Protein AF-A0AAD7I0T8-F1 (afdb_monomer_lite)

Sequence (92 aa):
SQIIYSQLNLDTVPAYDARGVLFNFQSDLANLSKLKAWEGEVPIGAFVVVGHSVSTYKGAANGVKGMWHLGNNLLWVVVCGTMGDESDAGSE

Structure (mmCIF, N/CA/C/O backbone):
data_AF-A0AAD7I0T8-F1
#
_entry.id   AF-A0AAD7I0T8-F1
#
loop_
_atom_site.group_PDB
_atom_site.id
_atom_site.type_symbol
_atom_site.label_atom_id
_atom_site.label_alt_id
_atom_site.label_comp_id
_atom_site.label_asym_id
_atom_site.label_entity_id
_atom_site.label_seq_id
_atom_site.pdbx_PDB_ins_code
_atom_site.Cartn_x
_atom_site.Cartn_y
_atom_site.Cartn_z
_atom_site.occupancy
_atom_site.B_iso_or_equiv
_atom_site.auth_seq_id
_atom_site.auth_comp_id
_atom_site.auth_asym_id
_atom_site.auth_atom_id
_atom_site.pdbx_PDB_model_num
ATOM 1 N N . SER A 1 1 ? -6.305 -8.677 -34.843 1.00 35.66 1 SER A N 1
ATOM 2 C CA . SER A 1 1 ? -6.705 -9.720 -33.879 1.00 35.66 1 SER A CA 1
ATOM 3 C C . SER A 1 1 ? -7.014 -9.037 -32.563 1.00 35.66 1 SER A C 1
ATOM 5 O O . SER A 1 1 ? -6.103 -8.617 -31.865 1.00 35.66 1 SER A O 1
ATOM 7 N N . GLN A 1 2 ? -8.300 -8.812 -32.293 1.00 40.38 2 GLN A N 1
ATOM 8 C CA . GLN A 1 2 ? -8.760 -8.237 -31.032 1.00 40.38 2 GLN A CA 1
ATOM 9 C C . GLN A 1 2 ? -8.673 -9.318 -29.958 1.00 40.38 2 GLN A C 1
ATOM 11 O O . GLN A 1 2 ? -9.373 -10.325 -30.051 1.00 40.38 2 GLN A O 1
ATOM 16 N N . ILE A 1 3 ? -7.770 -9.143 -28.995 1.00 42.12 3 ILE A N 1
ATOM 17 C CA . ILE A 1 3 ? -7.726 -9.988 -27.806 1.00 42.12 3 ILE A CA 1
ATOM 18 C C . ILE A 1 3 ? -8.629 -9.332 -26.769 1.00 42.12 3 ILE A C 1
ATOM 20 O O . ILE A 1 3 ? -8.494 -8.161 -26.428 1.00 42.12 3 ILE A O 1
ATOM 24 N N . ILE A 1 4 ? -9.602 -10.123 -26.354 1.00 40.88 4 ILE A N 1
ATOM 25 C CA . ILE A 1 4 ? -10.610 -9.865 -25.342 1.00 40.88 4 ILE A CA 1
ATOM 26 C C . ILE A 1 4 ? -9.892 -9.537 -24.019 1.00 40.88 4 ILE A C 1
ATOM 28 O O . ILE A 1 4 ? -9.329 -10.425 -23.392 1.00 40.88 4 ILE A O 1
ATOM 32 N N . TYR A 1 5 ? -9.908 -8.268 -23.596 1.00 41.50 5 TYR A N 1
ATOM 33 C CA . TYR A 1 5 ? -9.423 -7.824 -22.276 1.00 41.50 5 TYR A CA 1
ATOM 34 C C . TYR A 1 5 ? -10.501 -7.918 -21.183 1.00 41.50 5 TYR A C 1
ATOM 36 O O . TYR A 1 5 ? -10.421 -7.251 -20.157 1.00 41.50 5 TYR A O 1
ATOM 44 N N . SER A 1 6 ? -11.533 -8.741 -21.366 1.00 42.22 6 SER A N 1
ATOM 45 C CA . SER A 1 6 ? -12.394 -9.117 -20.248 1.00 42.22 6 SER A CA 1
ATOM 46 C C . SER A 1 6 ? -11.800 -10.356 -19.584 1.00 42.22 6 SER A C 1
ATOM 48 O O . SER A 1 6 ? -11.808 -11.410 -20.213 1.00 42.22 6 SER A O 1
ATOM 50 N N . GLN A 1 7 ? -11.345 -10.218 -18.332 1.00 40.94 7 GLN A N 1
ATOM 51 C CA . GLN A 1 7 ? -11.052 -11.279 -17.339 1.00 40.94 7 GLN A CA 1
ATOM 52 C C . GLN A 1 7 ? -9.625 -11.405 -16.781 1.00 40.94 7 GLN A C 1
ATOM 54 O O . GLN A 1 7 ? -9.319 -12.424 -16.175 1.00 40.94 7 GLN A O 1
ATOM 59 N N . LEU A 1 8 ? -8.784 -10.371 -16.832 1.00 38.56 8 LEU A N 1
ATOM 60 C CA . LEU A 1 8 ? -7.594 -10.314 -15.973 1.00 38.56 8 LEU A CA 1
ATOM 61 C C . LEU A 1 8 ? -7.336 -8.860 -15.545 1.00 38.56 8 LEU A C 1
ATOM 63 O O . LEU A 1 8 ? -6.687 -8.106 -16.261 1.00 38.56 8 LEU A O 1
ATOM 67 N N . ASN A 1 9 ? -7.853 -8.467 -14.373 1.00 44.91 9 ASN A N 1
ATOM 68 C CA . ASN A 1 9 ? -7.440 -7.259 -13.638 1.00 44.91 9 ASN A CA 1
ATOM 69 C C . ASN A 1 9 ? -5.984 -7.437 -13.153 1.00 44.91 9 ASN A C 1
ATOM 71 O O . ASN A 1 9 ? -5.724 -7.570 -11.963 1.00 44.91 9 ASN A O 1
ATOM 75 N N . LEU A 1 10 ? -5.027 -7.538 -14.079 1.00 47.56 10 LEU A N 1
ATOM 76 C CA . LEU A 1 10 ? -3.609 -7.740 -13.756 1.00 47.56 10 LEU A CA 1
ATOM 77 C C . LEU A 1 10 ? -2.905 -6.451 -13.309 1.00 47.56 10 LEU A C 1
ATOM 79 O O . LEU A 1 10 ? -1.800 -6.530 -12.784 1.00 47.56 10 LEU A O 1
ATOM 83 N N . ASP A 1 11 ? -3.555 -5.295 -13.463 1.00 57.03 11 ASP A N 1
ATOM 84 C CA . ASP A 1 11 ? -2.942 -3.981 -13.225 1.00 57.03 11 ASP A CA 1
ATOM 85 C C . ASP A 1 11 ? -3.462 -3.269 -11.968 1.00 57.03 11 ASP A C 1
ATOM 87 O O . ASP A 1 11 ? -3.073 -2.136 -11.680 1.00 57.03 11 ASP A O 1
ATOM 91 N N . THR A 1 12 ? -4.364 -3.891 -11.204 1.00 78.94 12 THR A N 1
ATOM 92 C CA . THR A 1 12 ? -4.935 -3.246 -10.018 1.00 78.94 12 THR A CA 1
ATOM 93 C C . THR A 1 12 ? -4.064 -3.528 -8.798 1.00 78.94 12 THR A C 1
ATOM 95 O O . THR A 1 12 ? -4.013 -4.649 -8.295 1.00 78.94 12 THR A O 1
ATOM 98 N N . VAL A 1 13 ? -3.370 -2.496 -8.313 1.00 89.62 13 VAL A N 1
ATOM 99 C CA . VAL A 1 13 ? -2.618 -2.560 -7.053 1.00 89.62 13 VAL A CA 1
ATOM 100 C C . VAL A 1 13 ? -3.613 -2.825 -5.918 1.00 89.62 13 VAL A C 1
ATOM 102 O O . VAL A 1 13 ? -4.568 -2.057 -5.775 1.00 89.62 13 VAL A O 1
ATOM 105 N N . PRO A 1 14 ? -3.431 -3.880 -5.105 1.00 93.62 14 PRO A N 1
ATOM 106 C CA . PRO A 1 14 ? -4.362 -4.180 -4.030 1.00 93.62 14 PRO A CA 1
ATOM 107 C C . PRO A 1 14 ? -4.337 -3.064 -2.985 1.00 93.62 14 PRO A C 1
ATOM 109 O O . PRO A 1 14 ? -3.270 -2.679 -2.502 1.00 93.62 14 PRO A O 1
ATOM 112 N N . ALA A 1 15 ? -5.518 -2.560 -2.639 1.00 94.44 15 ALA A N 1
ATOM 113 C CA . ALA A 1 15 ? -5.707 -1.500 -1.663 1.00 94.44 15 ALA A CA 1
ATOM 114 C C . ALA A 1 15 ? -6.593 -1.996 -0.513 1.00 94.44 15 ALA A C 1
ATOM 116 O O . ALA A 1 15 ? -7.607 -2.653 -0.752 1.00 94.44 15 ALA A O 1
ATOM 117 N N . TYR A 1 16 ? -6.210 -1.685 0.723 1.00 95.50 16 TYR A N 1
ATOM 118 C CA . TYR A 1 16 ? -6.831 -2.220 1.933 1.00 95.50 16 TYR A CA 1
ATOM 119 C C . TYR A 1 16 ? -7.261 -1.109 2.898 1.00 95.50 16 TYR A C 1
ATOM 121 O O . TYR A 1 16 ? -6.545 -0.122 3.059 1.00 95.50 16 TYR A O 1
ATOM 129 N N . ASP A 1 17 ? -8.402 -1.281 3.566 1.00 94.06 17 ASP A N 1
ATOM 130 C CA . ASP A 1 17 ? -8.903 -0.378 4.608 1.00 94.06 17 ASP A CA 1
ATOM 131 C C . ASP A 1 17 ? -8.467 -0.861 5.998 1.00 94.06 17 ASP A C 1
ATOM 133 O O . ASP A 1 17 ? -8.910 -1.911 6.475 1.00 94.06 17 ASP A O 1
ATOM 137 N N . ALA A 1 18 ? -7.611 -0.081 6.656 1.00 94.19 18 ALA A N 1
ATOM 138 C CA . ALA A 1 18 ? -7.167 -0.306 8.026 1.00 94.19 18 ALA A CA 1
ATOM 139 C C . ALA A 1 18 ? -7.709 0.742 9.016 1.00 94.19 18 ALA A C 1
ATOM 141 O O . ALA A 1 18 ? -7.320 0.734 10.180 1.00 94.19 18 ALA A O 1
ATOM 142 N N . ARG A 1 19 ? -8.617 1.641 8.606 1.00 91.12 19 ARG A N 1
ATOM 143 C CA . ARG A 1 19 ? -9.111 2.731 9.474 1.00 91.12 19 ARG A CA 1
ATOM 144 C C . ARG A 1 19 ? -9.879 2.237 10.702 1.00 91.12 19 ARG A C 1
ATOM 146 O O . ARG A 1 19 ? -9.902 2.919 11.717 1.00 91.12 19 ARG A O 1
ATOM 153 N N . GLY A 1 20 ? -10.505 1.064 10.612 1.00 87.12 20 GLY A N 1
ATOM 154 C CA . GLY A 1 20 ? -11.290 0.463 11.697 1.00 87.12 20 GLY A CA 1
ATOM 155 C C . GLY A 1 20 ? -10.512 -0.485 12.614 1.00 87.12 20 GLY A C 1
ATOM 156 O O . GLY A 1 20 ? -11.135 -1.177 13.417 1.00 87.12 20 GLY A O 1
ATOM 157 N N . VAL A 1 21 ? -9.185 -0.587 12.471 1.00 88.25 21 VAL A N 1
ATOM 158 C CA . VAL A 1 21 ? -8.355 -1.520 13.248 1.00 88.25 21 VAL A CA 1
ATOM 159 C C . VAL A 1 21 ? -7.114 -0.829 13.805 1.00 88.25 21 VAL A C 1
ATOM 161 O O . VAL A 1 21 ? -6.581 0.104 13.207 1.00 88.25 21 VAL A O 1
ATOM 164 N N . LEU A 1 22 ? -6.611 -1.314 14.944 1.00 88.31 22 LEU A N 1
ATOM 165 C CA . LEU A 1 22 ? -5.306 -0.901 15.457 1.00 88.31 22 LEU A CA 1
ATOM 166 C C . LEU A 1 22 ? -4.207 -1.557 14.611 1.00 88.31 22 LEU A C 1
ATOM 168 O O . LEU A 1 22 ? -3.728 -2.640 14.938 1.00 88.31 22 LEU A O 1
ATOM 172 N N . PHE A 1 23 ? -3.856 -0.912 13.501 1.00 87.81 23 PHE A N 1
ATOM 173 C CA . PHE A 1 23 ? -2.920 -1.459 12.526 1.00 87.81 23 PHE A CA 1
ATOM 174 C C . PHE A 1 23 ? -1.478 -1.458 13.050 1.00 87.81 23 PHE A C 1
ATOM 176 O O . PHE A 1 23 ? -0.907 -0.407 13.351 1.00 87.81 23 PHE A O 1
ATOM 183 N N . ASN A 1 24 ? -0.867 -2.639 13.129 1.00 89.69 24 ASN A N 1
ATOM 184 C CA . ASN A 1 24 ? 0.511 -2.840 13.548 1.00 89.69 24 ASN A CA 1
ATOM 185 C C . ASN A 1 24 ? 1.368 -3.316 12.367 1.00 89.69 24 ASN A C 1
ATOM 187 O O . ASN A 1 24 ? 1.279 -4.456 11.912 1.00 89.69 24 ASN A O 1
ATOM 191 N N . PHE A 1 25 ? 2.278 -2.452 11.912 1.00 87.25 25 PHE A N 1
ATOM 192 C CA . PHE A 1 25 ? 3.175 -2.739 10.789 1.00 87.25 25 PHE A CA 1
ATOM 193 C C . PHE A 1 25 ? 4.027 -4.000 10.972 1.00 87.25 25 PHE A C 1
ATOM 195 O O . PHE A 1 25 ? 4.366 -4.657 9.994 1.00 87.25 25 PHE A O 1
ATOM 202 N N . GLN A 1 26 ? 4.379 -4.364 12.203 1.00 90.00 26 GLN A N 1
ATOM 203 C CA . GLN A 1 26 ? 5.236 -5.518 12.451 1.00 90.00 26 GLN A CA 1
ATOM 204 C C . GLN A 1 26 ? 4.484 -6.847 12.289 1.00 90.00 26 GLN A C 1
ATOM 206 O O . GLN A 1 26 ? 5.064 -7.815 11.800 1.00 90.00 26 GLN A O 1
ATOM 211 N N . SER A 1 27 ? 3.214 -6.916 12.701 1.00 90.44 27 SER A N 1
ATOM 212 C CA . SER A 1 27 ? 2.420 -8.156 12.675 1.00 90.44 27 SER A CA 1
ATOM 213 C C . SER A 1 27 ? 1.496 -8.273 11.463 1.00 90.44 27 SER A C 1
ATOM 215 O O . SER A 1 27 ? 1.245 -9.382 10.977 1.00 90.44 27 SER A O 1
ATOM 217 N N . ASP A 1 28 ? 0.994 -7.148 10.957 1.00 90.75 28 ASP A N 1
ATOM 218 C CA . ASP A 1 28 ? -0.158 -7.149 10.053 1.00 90.75 28 ASP A CA 1
ATOM 219 C C . ASP A 1 28 ? 0.249 -7.125 8.579 1.00 90.75 28 ASP A C 1
ATOM 221 O O . ASP A 1 28 ? -0.507 -7.591 7.728 1.00 90.75 28 ASP A O 1
ATOM 225 N N . LEU A 1 29 ? 1.474 -6.687 8.258 1.00 90.75 29 LEU A N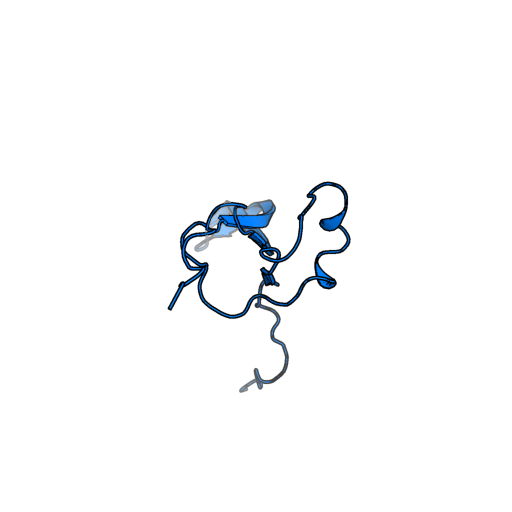 1
ATOM 226 C CA . LEU A 1 29 ? 1.983 -6.652 6.879 1.00 90.75 29 LEU A CA 1
ATOM 227 C C . LEU A 1 29 ? 1.996 -8.029 6.200 1.00 90.75 29 LEU A C 1
ATOM 229 O O . LEU A 1 29 ? 1.741 -8.137 5.004 1.00 90.75 29 LEU A O 1
ATOM 233 N N . ALA A 1 30 ? 2.246 -9.101 6.954 1.00 90.81 30 ALA A N 1
ATOM 234 C CA . ALA A 1 30 ? 2.194 -10.464 6.422 1.00 90.81 30 ALA A CA 1
ATOM 235 C C . ALA A 1 30 ? 0.756 -10.947 6.139 1.00 90.81 30 ALA A C 1
ATOM 237 O O . ALA A 1 30 ? 0.558 -11.990 5.523 1.00 90.81 30 ALA A O 1
ATOM 238 N N . ASN A 1 31 ? -0.248 -10.206 6.611 1.00 91.88 31 ASN A N 1
ATOM 239 C CA . ASN A 1 31 ? -1.651 -10.597 6.636 1.00 91.88 31 ASN A CA 1
ATOM 240 C C . ASN A 1 31 ? -2.576 -9.539 6.005 1.00 91.88 31 ASN A C 1
ATOM 242 O O . ASN A 1 31 ? -3.775 -9.558 6.279 1.00 91.88 31 ASN A O 1
ATOM 246 N N . LEU A 1 32 ? -2.056 -8.640 5.157 1.00 92.31 32 LEU A N 1
ATOM 247 C CA . LEU A 1 32 ? -2.834 -7.539 4.563 1.00 92.31 32 LEU A CA 1
ATOM 248 C C . LEU A 1 32 ? -4.108 -8.000 3.849 1.00 92.31 32 LEU A C 1
ATOM 250 O O . LEU A 1 32 ? -5.128 -7.328 3.927 1.00 92.31 32 LEU A O 1
ATOM 254 N N . SER A 1 33 ? -4.085 -9.181 3.228 1.00 91.69 33 SER A N 1
ATOM 255 C CA . SER A 1 33 ? -5.245 -9.768 2.547 1.00 91.69 33 SER A CA 1
ATOM 256 C C . SER A 1 33 ? -6.434 -10.084 3.464 1.00 91.69 33 SER A C 1
ATOM 258 O O . SER A 1 33 ? -7.513 -10.388 2.964 1.00 91.69 33 SER A O 1
ATOM 260 N N . LYS A 1 34 ? -6.261 -10.033 4.792 1.00 92.69 34 LYS A N 1
ATOM 261 C CA . LYS A 1 34 ? -7.350 -10.184 5.771 1.00 92.69 34 LYS A CA 1
ATOM 262 C C . LYS A 1 34 ? -8.117 -8.884 6.017 1.00 92.69 34 LYS A C 1
ATOM 264 O O . LYS A 1 34 ? -9.200 -8.932 6.599 1.00 92.6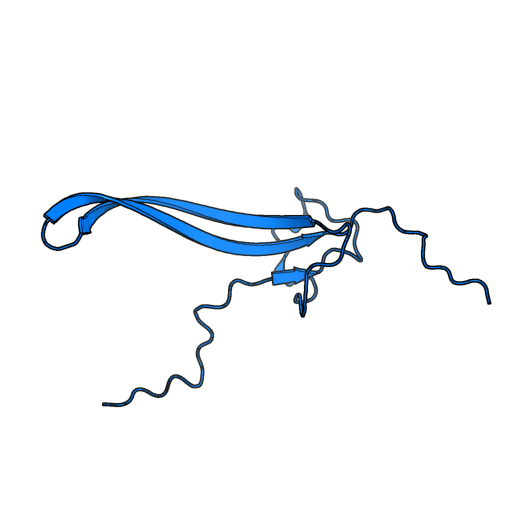9 34 LYS A O 1
ATOM 269 N N . LEU A 1 35 ? -7.558 -7.740 5.627 1.00 92.56 35 LEU A N 1
ATOM 270 C CA . LEU A 1 35 ? -8.246 -6.458 5.705 1.00 92.56 35 LEU A CA 1
ATOM 271 C C . LEU A 1 35 ? -9.318 -6.357 4.620 1.00 92.56 35 LEU A C 1
ATOM 273 O O . LEU A 1 35 ? -9.265 -7.038 3.594 1.00 92.56 35 LEU A O 1
ATOM 277 N N . LYS A 1 36 ? -10.293 -5.474 4.843 1.00 93.31 36 LYS A N 1
ATOM 278 C CA . LYS A 1 36 ? -11.288 -5.156 3.817 1.00 93.31 36 LYS A CA 1
ATOM 279 C C . LYS A 1 36 ? -10.599 -4.475 2.639 1.00 93.31 36 LYS A C 1
ATOM 281 O O . LYS A 1 36 ? -9.663 -3.702 2.836 1.00 93.31 36 LYS A O 1
ATOM 286 N N . ALA A 1 37 ? -11.081 -4.747 1.432 1.00 93.88 37 ALA A N 1
ATOM 287 C CA . ALA A 1 37 ? -10.665 -3.988 0.263 1.00 93.88 37 ALA A CA 1
ATOM 288 C C . ALA A 1 37 ? -11.039 -2.510 0.447 1.00 93.88 37 ALA A C 1
ATOM 290 O O . ALA A 1 37 ? -12.092 -2.189 1.001 1.00 93.88 37 ALA A O 1
ATOM 291 N N . TRP A 1 38 ? -10.153 -1.624 0.005 1.00 93.00 38 TRP A N 1
ATOM 292 C CA . TRP A 1 38 ? -10.417 -0.197 -0.040 1.00 93.00 38 TRP A CA 1
ATOM 293 C C . TRP A 1 38 ? -11.283 0.137 -1.256 1.00 93.00 38 TRP A C 1
ATOM 295 O O . TRP A 1 38 ? -10.895 -0.144 -2.391 1.00 93.00 38 TRP A O 1
ATOM 305 N N . GLU A 1 39 ? -12.421 0.783 -1.021 1.00 88.06 39 GLU A N 1
ATOM 306 C CA . GLU A 1 39 ? -13.323 1.262 -2.066 1.00 88.06 39 GLU A CA 1
ATOM 307 C C . GLU A 1 39 ? -13.607 2.752 -1.819 1.00 88.06 39 GLU A C 1
ATOM 309 O O . GLU A 1 39 ? -14.199 3.111 -0.803 1.00 88.06 39 GLU A O 1
ATOM 314 N N . GLY A 1 40 ? -13.164 3.630 -2.727 1.00 86.38 40 GLY A N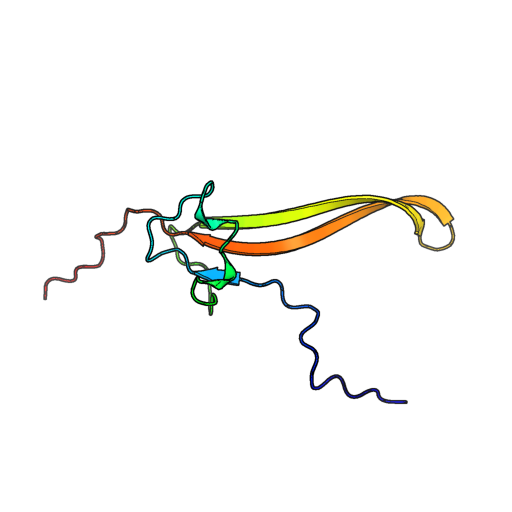 1
ATOM 315 C CA . GLY A 1 40 ? -13.468 5.068 -2.686 1.00 86.38 40 GLY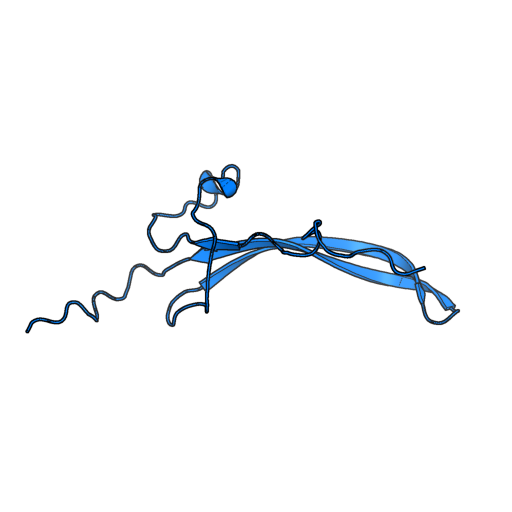 A CA 1
ATOM 316 C C . GLY A 1 40 ? -12.260 5.998 -2.523 1.00 86.38 40 GLY A C 1
ATOM 317 O O . GLY A 1 40 ? -11.123 5.646 -2.846 1.00 86.38 40 GLY A O 1
ATOM 318 N N . GLU A 1 41 ? -12.522 7.218 -2.055 1.00 88.44 41 GLU A N 1
ATOM 319 C CA . GLU A 1 41 ? -11.529 8.289 -1.896 1.00 88.44 41 GLU A CA 1
ATOM 320 C C . GLU A 1 41 ? -10.949 8.331 -0.484 1.00 88.44 41 GLU A C 1
ATOM 322 O O . GLU A 1 41 ? -11.683 8.202 0.497 1.00 88.44 41 GLU A O 1
ATOM 327 N N . VAL A 1 42 ? -9.632 8.538 -0.379 1.00 90.25 42 VAL A N 1
ATOM 328 C CA . VAL A 1 42 ? -8.941 8.636 0.913 1.00 90.25 42 VAL A CA 1
ATOM 329 C C . VAL A 1 42 ? -9.564 9.778 1.733 1.00 90.25 42 VAL A C 1
ATOM 331 O O . VAL A 1 42 ? -9.525 10.923 1.281 1.00 90.25 42 VAL A O 1
ATOM 334 N N . PRO A 1 43 ? -10.134 9.499 2.919 1.00 89.69 43 PRO A N 1
ATOM 335 C CA . PRO A 1 43 ? -10.802 10.514 3.723 1.00 89.69 43 PRO A CA 1
ATOM 336 C C . PRO A 1 43 ? -9.835 11.583 4.228 1.00 89.69 43 PRO A C 1
ATOM 338 O O . PRO A 1 43 ? -8.636 11.340 4.387 1.00 89.69 43 PRO A O 1
ATOM 341 N N . ILE A 1 44 ? -10.381 12.746 4.579 1.00 88.06 44 ILE A N 1
ATOM 342 C CA . ILE A 1 44 ? -9.639 13.784 5.303 1.00 88.06 44 ILE A CA 1
ATOM 343 C C . ILE A 1 44 ? -9.134 13.207 6.634 1.00 88.06 44 ILE A C 1
ATOM 345 O O . ILE A 1 44 ? -9.815 12.408 7.272 1.00 88.06 44 ILE A O 1
ATOM 349 N N . GLY A 1 45 ? -7.907 13.565 7.018 1.00 86.94 45 GLY A N 1
ATOM 350 C CA . GLY A 1 45 ? -7.270 13.086 8.250 1.00 86.94 45 GLY A CA 1
ATOM 351 C C . GLY A 1 45 ? -6.670 11.678 8.155 1.00 86.94 45 GLY A C 1
ATOM 352 O O . GLY A 1 45 ? -5.824 11.326 8.975 1.00 86.94 45 GLY A O 1
ATOM 353 N N . ALA A 1 46 ? -7.025 10.891 7.135 1.00 91.44 46 ALA A N 1
ATOM 354 C CA . ALA A 1 46 ? -6.398 9.602 6.871 1.00 91.44 46 ALA A CA 1
ATOM 355 C C . ALA A 1 46 ? -5.023 9.759 6.198 1.00 91.44 46 ALA A C 1
ATOM 357 O O . ALA A 1 46 ? -4.685 10.793 5.618 1.00 91.44 46 ALA A O 1
ATOM 358 N N . PHE A 1 47 ? -4.229 8.693 6.239 1.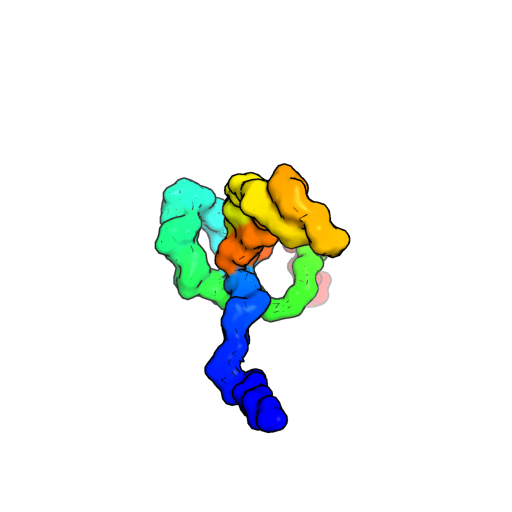00 91.75 47 PHE A N 1
ATOM 359 C CA . PHE A 1 47 ? -2.976 8.586 5.497 1.00 91.75 47 PHE A CA 1
ATOM 360 C C . PHE A 1 47 ? -2.860 7.222 4.820 1.00 91.75 47 PHE A C 1
ATOM 362 O O . PHE A 1 47 ? -3.612 6.293 5.109 1.00 91.75 47 PHE A O 1
ATOM 369 N N . VAL A 1 48 ? -1.907 7.099 3.898 1.00 93.88 48 VAL A N 1
ATOM 370 C CA . VAL A 1 48 ? -1.719 5.890 3.097 1.00 93.88 48 VAL A CA 1
ATOM 371 C C . VAL A 1 48 ? -0.309 5.348 3.267 1.00 93.88 48 VAL A C 1
ATOM 373 O O . VAL A 1 48 ? 0.667 6.096 3.242 1.00 93.88 48 VAL A O 1
ATOM 376 N N . VAL A 1 49 ? -0.205 4.030 3.398 1.00 93.75 49 VAL A N 1
ATOM 377 C CA . VAL A 1 49 ? 1.058 3.293 3.427 1.00 93.75 49 VAL A CA 1
ATOM 378 C C . VAL A 1 49 ? 1.152 2.466 2.159 1.00 93.75 49 VAL A C 1
ATOM 380 O O . VAL A 1 49 ? 0.217 1.748 1.810 1.00 93.75 49 VAL A O 1
ATOM 383 N N . VAL A 1 50 ? 2.291 2.551 1.475 1.00 94.00 50 VAL A N 1
ATOM 384 C CA . VAL A 1 50 ? 2.493 1.896 0.183 1.00 94.00 50 VAL A CA 1
ATOM 385 C C . VAL A 1 50 ? 3.709 0.984 0.236 1.00 94.00 50 VAL A C 1
ATOM 387 O O . VAL A 1 50 ? 4.840 1.435 0.434 1.00 94.00 50 VAL A O 1
ATOM 390 N N . GLY A 1 51 ? 3.481 -0.306 0.007 1.00 94.19 51 GLY A N 1
ATOM 391 C CA . GLY A 1 51 ? 4.548 -1.248 -0.293 1.00 94.19 51 GLY A CA 1
ATOM 392 C C . GLY A 1 51 ? 4.962 -1.082 -1.744 1.00 94.19 51 GLY A C 1
ATOM 393 O O . GLY A 1 51 ? 4.123 -1.188 -2.636 1.00 94.19 51 GLY A O 1
ATOM 394 N N . HIS A 1 52 ? 6.241 -0.833 -2.000 1.00 94.62 52 HIS A N 1
ATOM 395 C CA . HIS A 1 52 ? 6.763 -0.699 -3.356 1.00 94.62 52 HIS A CA 1
ATOM 396 C C . HIS A 1 52 ? 8.134 -1.364 -3.482 1.0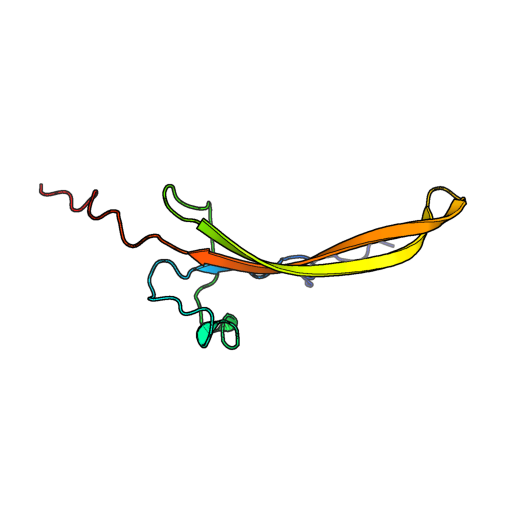0 94.62 52 HIS A C 1
ATOM 398 O O . HIS A 1 52 ? 8.847 -1.544 -2.495 1.00 94.62 52 HIS A O 1
ATOM 404 N N . SER A 1 53 ? 8.499 -1.732 -4.707 1.00 94.50 53 SER A N 1
ATOM 405 C CA . SER A 1 53 ? 9.860 -2.141 -5.052 1.00 94.50 53 SER A CA 1
ATOM 406 C C . SER A 1 53 ? 10.456 -1.170 -6.060 1.00 94.50 53 SER A C 1
ATOM 408 O O . SER A 1 53 ? 9.766 -0.659 -6.944 1.00 94.50 53 SER A O 1
ATOM 410 N N . VAL A 1 54 ? 11.759 -0.939 -5.927 1.00 95.25 54 VAL A N 1
ATOM 411 C CA . VAL A 1 54 ? 12.536 -0.111 -6.843 1.00 95.25 54 VAL A CA 1
ATOM 412 C C . VAL A 1 54 ? 13.624 -0.973 -7.455 1.00 95.25 54 VAL A C 1
ATOM 414 O O . VAL A 1 54 ? 14.318 -1.708 -6.754 1.00 95.25 54 VAL A O 1
ATOM 417 N N . SER A 1 55 ? 13.777 -0.883 -8.769 1.00 94.25 55 SER A N 1
ATOM 418 C CA . SER A 1 55 ? 14.827 -1.582 -9.504 1.00 94.25 55 SER A CA 1
ATOM 419 C C . SER A 1 55 ? 15.515 -0.630 -10.466 1.00 94.25 55 SER A C 1
ATOM 421 O O . SER A 1 55 ? 14.887 0.254 -11.047 1.00 94.25 55 SER A O 1
ATOM 423 N N . THR A 1 56 ? 16.816 -0.814 -10.649 1.00 94.75 56 THR A N 1
ATOM 424 C CA . THR A 1 56 ? 17.569 -0.137 -11.701 1.00 94.75 56 THR A CA 1
ATOM 425 C C . THR A 1 56 ? 18.122 -1.174 -12.655 1.00 94.75 56 THR A C 1
ATOM 427 O O . THR A 1 56 ? 18.613 -2.227 -12.251 1.00 94.75 56 THR A O 1
ATOM 430 N N . TYR A 1 57 ? 18.020 -0.893 -13.946 1.00 91.38 57 TYR A N 1
ATOM 431 C CA . TYR A 1 57 ? 18.536 -1.784 -14.975 1.00 91.38 57 TYR A CA 1
ATOM 432 C C . TYR A 1 57 ? 19.033 -0.979 -16.168 1.00 91.38 57 TYR A C 1
ATOM 434 O O . TYR A 1 57 ? 18.626 0.164 -16.390 1.00 91.38 57 TYR A O 1
ATOM 442 N N . LYS A 1 58 ? 19.944 -1.574 -16.939 1.00 93.81 58 LYS A N 1
ATOM 443 C CA . LYS A 1 58 ? 20.377 -1.010 -18.217 1.00 93.81 58 LYS A CA 1
ATOM 444 C C . LYS A 1 58 ? 19.507 -1.571 -19.327 1.00 93.81 58 LYS A C 1
ATOM 446 O O . LYS A 1 58 ? 19.358 -2.785 -19.442 1.00 93.81 58 LYS A O 1
ATOM 451 N N . GLY A 1 59 ? 18.955 -0.685 -20.141 1.00 89.69 59 GLY A N 1
ATOM 452 C CA . GLY A 1 59 ? 18.026 -1.026 -21.208 1.00 89.69 59 GLY A CA 1
ATOM 453 C C . GLY A 1 59 ? 18.272 -0.206 -22.465 1.00 89.69 59 GLY A C 1
ATOM 454 O O . GLY A 1 59 ? 19.257 0.532 -22.577 1.00 89.69 59 GLY A O 1
ATOM 455 N N . ALA A 1 60 ? 17.386 -0.378 -23.440 1.00 90.88 60 ALA A N 1
ATOM 456 C CA . ALA A 1 60 ? 17.305 0.509 -24.587 1.00 90.88 60 ALA A CA 1
ATOM 457 C C . ALA A 1 60 ? 16.113 1.456 -24.405 1.00 90.88 60 ALA A C 1
ATOM 459 O O . ALA A 1 60 ? 15.004 1.003 -24.130 1.00 90.88 60 ALA A O 1
ATOM 460 N N . ALA A 1 61 ? 16.336 2.754 -24.604 1.00 84.69 61 ALA A N 1
ATOM 461 C CA . ALA A 1 61 ? 15.295 3.778 -24.604 1.00 84.69 61 ALA A CA 1
ATOM 462 C C . ALA A 1 61 ? 15.418 4.597 -25.887 1.00 84.69 61 ALA A C 1
ATOM 464 O O . ALA A 1 61 ? 16.513 5.056 -26.206 1.00 84.69 61 ALA A O 1
ATOM 465 N N . ASN A 1 62 ? 14.322 4.781 -26.628 1.00 85.50 62 ASN A N 1
ATOM 466 C CA . ASN A 1 62 ? 14.299 5.606 -27.846 1.00 85.50 62 ASN A CA 1
ATOM 467 C C . ASN A 1 62 ? 15.428 5.269 -28.850 1.00 85.50 62 ASN A C 1
ATOM 469 O O . ASN A 1 62 ? 16.033 6.156 -29.441 1.00 85.50 62 ASN A O 1
ATOM 473 N N . GLY A 1 63 ? 15.761 3.980 -29.003 1.00 85.38 63 GLY A N 1
ATOM 474 C CA . GLY A 1 63 ? 16.829 3.511 -29.898 1.00 85.38 63 GLY A CA 1
ATOM 475 C C . GLY A 1 63 ? 18.259 3.605 -29.341 1.00 85.38 63 GLY A C 1
ATOM 476 O O . GLY A 1 63 ? 19.181 3.077 -29.961 1.00 85.38 63 GLY A O 1
ATOM 477 N N . VAL A 1 64 ? 18.464 4.196 -28.160 1.00 85.38 64 VAL A N 1
ATOM 478 C CA . VAL A 1 64 ? 19.776 4.298 -27.501 1.00 85.38 64 VAL A CA 1
ATOM 479 C C . VAL A 1 64 ? 19.958 3.138 -26.520 1.00 85.38 64 VAL A C 1
ATOM 481 O O . VAL A 1 64 ? 19.178 2.986 -25.581 1.00 85.38 64 VAL A O 1
ATOM 484 N N . LYS A 1 65 ? 20.988 2.306 -26.729 1.00 90.69 65 LYS A N 1
ATOM 485 C CA . LYS A 1 65 ? 21.328 1.164 -25.857 1.00 90.69 65 LYS A CA 1
ATOM 486 C C . LYS A 1 65 ? 22.150 1.603 -24.642 1.00 90.69 65 LYS A C 1
ATOM 488 O O . LYS A 1 65 ? 22.994 2.485 -24.749 1.00 90.69 65 LYS A O 1
ATOM 493 N N . GLY A 1 66 ? 21.972 0.909 -23.518 1.00 91.06 66 GLY A N 1
ATOM 494 C CA . GLY A 1 66 ? 22.786 1.089 -22.310 1.00 91.06 66 GLY A CA 1
ATOM 495 C C . GLY A 1 66 ? 22.339 2.242 -21.410 1.00 91.06 66 GLY A C 1
ATOM 496 O O . GLY A 1 66 ? 23.055 2.580 -20.469 1.00 91.06 66 GLY A O 1
ATOM 497 N N . MET A 1 67 ? 21.165 2.817 -21.683 1.00 91.75 67 MET A N 1
ATOM 498 C CA . MET A 1 67 ? 20.534 3.834 -20.846 1.00 91.75 67 MET A CA 1
ATOM 499 C C . MET A 1 67 ? 20.149 3.222 -19.497 1.00 91.75 67 MET A C 1
ATOM 501 O O . MET A 1 67 ? 19.716 2.069 -19.433 1.00 91.75 67 MET A O 1
ATOM 505 N N . TRP A 1 68 ? 20.316 3.983 -18.418 1.00 92.31 68 TRP A N 1
ATOM 506 C CA . TRP A 1 68 ? 19.824 3.590 -17.100 1.00 92.31 68 TRP A CA 1
ATOM 507 C C . TRP A 1 68 ? 18.321 3.834 -17.010 1.00 92.31 68 TRP A C 1
ATOM 509 O O . TRP A 1 68 ? 17.844 4.922 -17.323 1.00 92.31 68 TRP A O 1
ATOM 519 N N . HIS A 1 69 ? 17.593 2.824 -16.547 1.00 91.69 69 HIS A N 1
ATOM 520 C CA . HIS A 1 69 ? 16.169 2.894 -16.259 1.00 91.69 69 HIS A CA 1
ATOM 521 C C . HIS A 1 69 ? 15.931 2.699 -14.767 1.00 91.69 69 HIS A C 1
ATOM 523 O O . HIS A 1 69 ? 16.642 1.935 -14.109 1.00 91.69 69 HIS A O 1
ATOM 529 N N . LEU A 1 70 ? 14.896 3.368 -14.264 1.00 92.56 70 LEU A N 1
ATOM 530 C CA . LEU A 1 70 ? 14.357 3.184 -12.926 1.00 92.56 70 LEU A CA 1
ATOM 531 C C . LEU A 1 70 ? 12.963 2.566 -13.058 1.00 92.56 70 LEU A C 1
ATOM 533 O O . LEU A 1 70 ? 12.066 3.181 -13.629 1.00 92.56 70 LEU A O 1
ATOM 537 N N . GLY A 1 71 ? 12.794 1.346 -12.559 1.00 89.94 71 GLY A N 1
ATOM 538 C CA . GLY A 1 71 ? 11.493 0.707 -12.402 1.00 89.94 71 GLY A CA 1
ATOM 539 C C . GLY A 1 71 ? 10.969 0.951 -10.995 1.00 89.94 71 GLY A C 1
ATOM 540 O O . GLY A 1 71 ? 11.672 0.655 -10.028 1.00 89.94 71 GLY A O 1
ATOM 541 N N . ASN A 1 72 ? 9.748 1.468 -10.885 1.00 92.06 72 ASN A N 1
ATOM 542 C CA . ASN A 1 72 ? 9.052 1.646 -9.617 1.00 92.06 72 ASN A CA 1
ATOM 543 C C . ASN A 1 72 ? 7.726 0.883 -9.678 1.00 92.06 72 ASN A C 1
ATOM 545 O O . ASN A 1 72 ? 6.898 1.174 -10.539 1.00 92.06 72 ASN A O 1
ATOM 549 N N . ASN A 1 73 ? 7.553 -0.102 -8.800 1.00 90.81 73 ASN A N 1
ATOM 550 C CA . ASN A 1 73 ? 6.399 -0.994 -8.818 1.00 90.81 73 ASN A CA 1
ATOM 551 C C . ASN A 1 73 ? 5.670 -0.913 -7.484 1.00 90.81 73 ASN A C 1
ATOM 553 O O . ASN A 1 73 ? 6.251 -1.233 -6.443 1.00 90.81 73 ASN A O 1
ATOM 557 N N . LEU A 1 74 ? 4.395 -0.539 -7.523 1.00 91.88 74 LEU A N 1
ATOM 558 C CA . LEU A 1 74 ? 3.527 -0.588 -6.354 1.00 91.88 74 LEU A CA 1
ATOM 559 C C . LEU A 1 74 ? 3.068 -2.030 -6.124 1.00 91.88 74 LEU A C 1
ATOM 561 O O . LEU A 1 74 ? 2.598 -2.692 -7.045 1.00 91.88 74 LEU A O 1
ATOM 565 N N . LEU A 1 75 ? 3.229 -2.515 -4.897 1.00 92.75 75 LEU A N 1
ATOM 566 C CA . LEU A 1 75 ? 2.895 -3.882 -4.496 1.00 92.75 75 LEU A CA 1
ATOM 567 C C . LEU A 1 75 ? 1.540 -3.938 -3.789 1.00 92.75 75 LEU A C 1
ATOM 569 O O . LEU A 1 75 ? 0.773 -4.868 -4.012 1.00 92.75 75 LEU A O 1
ATOM 573 N N . TRP A 1 76 ? 1.263 -2.962 -2.923 1.00 93.31 76 TRP A N 1
ATOM 574 C CA . TRP A 1 76 ? 0.010 -2.838 -2.181 1.00 93.31 76 TRP A CA 1
ATOM 575 C C . TRP A 1 76 ? -0.120 -1.449 -1.558 1.00 93.31 76 TRP A C 1
ATOM 577 O O . TRP A 1 76 ? 0.865 -0.723 -1.395 1.00 93.31 76 TRP A O 1
ATOM 587 N N . VAL A 1 77 ? -1.344 -1.111 -1.170 1.00 94.88 77 VAL A N 1
ATOM 588 C CA . VAL A 1 77 ? -1.724 0.145 -0.529 1.00 94.88 77 VAL A CA 1
ATOM 589 C C . VAL A 1 77 ? -2.568 -0.159 0.710 1.00 94.88 77 VAL A C 1
ATOM 591 O O . VAL A 1 77 ? -3.451 -1.008 0.663 1.00 94.88 77 VAL A O 1
ATOM 594 N N . VAL A 1 78 ? -2.324 0.526 1.824 1.00 95.50 78 VAL A N 1
ATOM 595 C CA . VAL A 1 78 ? -3.153 0.450 3.037 1.00 95.50 78 VAL A CA 1
ATOM 596 C C . VAL A 1 78 ? -3.577 1.858 3.427 1.00 95.50 78 VAL A C 1
ATOM 598 O O . VAL A 1 78 ? -2.724 2.727 3.603 1.00 95.50 78 VAL A O 1
ATOM 601 N N . VAL A 1 79 ? -4.881 2.085 3.559 1.00 95.06 79 VAL A N 1
ATOM 602 C CA . VAL A 1 79 ? -5.454 3.339 4.054 1.00 95.06 79 VAL A CA 1
ATOM 603 C C . VAL A 1 79 ? -5.609 3.240 5.565 1.00 95.06 79 VAL A C 1
ATOM 605 O O . VAL A 1 79 ? -6.357 2.406 6.072 1.00 95.06 79 VAL A O 1
ATOM 608 N N . CYS A 1 80 ? -4.899 4.098 6.282 1.00 92.38 80 CYS A N 1
ATOM 609 C CA . CYS A 1 80 ? -4.877 4.151 7.733 1.00 92.38 80 CYS A CA 1
ATOM 610 C C . CYS A 1 80 ? -5.626 5.390 8.221 1.00 92.38 80 CYS A C 1
ATOM 612 O O . CYS A 1 80 ? -5.446 6.491 7.701 1.00 92.38 80 CYS A O 1
ATOM 614 N N . GLY A 1 81 ? -6.450 5.208 9.248 1.00 86.31 81 GLY A N 1
ATOM 615 C CA . GLY A 1 81 ? -7.055 6.319 9.972 1.00 86.31 81 GLY A CA 1
ATOM 616 C C . GLY A 1 81 ? -6.088 6.820 11.035 1.00 86.31 81 GLY A C 1
ATOM 617 O O . GLY A 1 81 ? -5.288 6.049 11.569 1.00 86.31 81 GLY A O 1
ATOM 618 N N . THR A 1 82 ? -6.162 8.101 11.365 1.00 70.81 82 THR A N 1
ATOM 619 C CA . THR A 1 82 ? -5.632 8.595 12.633 1.00 70.81 82 THR A CA 1
ATOM 620 C C . THR A 1 82 ? -6.717 8.402 13.694 1.00 70.81 82 THR A C 1
ATOM 622 O O . THR A 1 82 ? -7.896 8.651 13.452 1.00 70.81 82 THR A O 1
ATOM 625 N N . MET A 1 83 ? -6.347 7.895 14.872 1.00 60.16 83 MET A N 1
ATOM 626 C CA . MET A 1 83 ? -7.233 7.924 16.040 1.00 60.16 83 MET A CA 1
ATOM 627 C C . MET A 1 83 ? -7.397 9.393 16.435 1.00 60.16 83 MET A C 1
ATOM 629 O O . MET A 1 83 ? -6.549 9.941 17.135 1.00 60.16 83 MET A O 1
ATOM 633 N N . GLY A 1 84 ? -8.415 10.053 15.895 1.00 58.59 84 GLY A N 1
ATOM 634 C CA . GLY A 1 84 ? -8.592 11.485 16.081 1.00 58.59 84 GLY A CA 1
ATOM 635 C C . GLY A 1 84 ? -9.554 12.087 15.077 1.00 58.59 84 GLY A C 1
ATOM 636 O O . GLY A 1 84 ? -9.143 12.941 14.310 1.00 58.59 84 GLY A O 1
ATOM 637 N N . ASP A 1 85 ? -10.801 11.625 15.108 1.00 51.09 85 ASP A N 1
ATOM 638 C CA . ASP A 1 85 ? -11.968 12.470 14.853 1.00 51.09 85 ASP A CA 1
ATOM 639 C C . ASP A 1 85 ? -13.182 11.839 15.553 1.00 51.09 85 ASP A C 1
ATOM 641 O O . ASP A 1 85 ? -14.077 11.252 14.950 1.00 51.09 85 ASP A O 1
ATOM 645 N N . GLU A 1 86 ? -13.218 11.981 16.882 1.00 53.00 86 GLU A N 1
ATOM 646 C CA . GLU A 1 86 ? -14.481 12.059 17.632 1.00 53.00 86 GLU A CA 1
ATOM 647 C C . GLU A 1 86 ? -15.185 13.402 17.329 1.00 53.00 86 GLU A C 1
ATOM 649 O O . GLU A 1 86 ? -15.559 14.134 18.241 1.00 53.00 86 GLU A O 1
ATOM 654 N N . SER A 1 87 ? -15.309 13.797 16.060 1.00 52.41 87 SER A N 1
ATOM 655 C CA . SER A 1 87 ? -15.870 15.102 15.678 1.00 52.41 87 SER A CA 1
ATOM 656 C C . SER A 1 87 ? -17.193 15.024 14.916 1.00 52.41 87 SER A C 1
ATOM 658 O O . SER A 1 87 ? -17.740 16.068 14.596 1.00 52.41 87 SER A O 1
ATOM 660 N N . ASP A 1 88 ? -17.778 13.829 14.757 1.00 51.69 88 ASP A N 1
ATOM 661 C CA . ASP A 1 88 ? -19.142 13.647 14.224 1.00 51.69 88 ASP A CA 1
ATOM 662 C C . ASP A 1 88 ? -19.984 12.648 15.046 1.00 51.69 88 ASP A C 1
ATOM 664 O O . ASP A 1 88 ? -20.868 11.956 14.537 1.00 51.69 88 ASP A O 1
ATOM 668 N N . ALA A 1 89 ? -19.778 12.600 16.367 1.00 48.19 89 ALA A N 1
ATOM 669 C CA . ALA A 1 89 ? -20.847 12.167 17.267 1.00 48.19 89 ALA A CA 1
ATOM 670 C C . ALA A 1 89 ? -21.878 13.304 17.354 1.00 48.19 89 ALA A C 1
ATOM 672 O O . ALA A 1 89 ? -21.929 14.045 18.335 1.00 48.19 89 ALA A O 1
ATOM 673 N N . GLY A 1 90 ? -22.652 13.469 16.278 1.00 43.88 90 GLY A N 1
ATOM 674 C CA . GLY A 1 90 ? -23.806 14.353 16.222 1.00 43.88 90 GLY A CA 1
ATOM 675 C C . GLY A 1 90 ? -24.778 13.999 17.340 1.00 43.88 90 GLY A C 1
ATOM 676 O O . GLY A 1 90 ? -25.543 13.042 17.242 1.00 43.88 90 GLY A O 1
ATOM 677 N N . SER A 1 91 ? -24.712 14.764 18.424 1.00 45.44 91 SER A N 1
ATOM 678 C CA . SER A 1 91 ? -25.797 14.895 19.379 1.00 45.44 91 SER A CA 1
ATOM 679 C C . SER A 1 91 ? -26.888 15.755 18.736 1.00 45.44 91 SER A C 1
ATOM 681 O O . SER A 1 91 ? -26.801 16.985 18.776 1.00 45.44 91 SER A O 1
ATOM 683 N N . GLU A 1 92 ? -27.886 15.108 18.138 1.00 40.91 92 GLU A N 1
ATOM 684 C CA . GLU A 1 92 ? -29.253 15.643 18.044 1.00 40.91 92 GLU A CA 1
ATOM 685 C C . GLU A 1 92 ? -30.158 14.895 19.027 1.00 40.91 92 GLU A C 1
ATOM 687 O O . GLU A 1 92 ? -30.041 13.649 19.117 1.00 40.91 92 GLU A O 1
#

Radius of gyration: 19.45 Å; chains: 1; bounding box: 52×27×53 Å

Secondary structure (DSSP, 8-state):
------S--TT---EEE-TTS---HHHHGGGGGGSEEP-SPPPTT-EEEEEEEEEEEEEEETTEEEEEEEEEEEEEEEEE--S---------

Organism: NCBI:txid1033252

Foldseek 3Di:
DDDDPPDDPPPDAWEFECAPDPDDPVPCVVPRVVGHTDDDDQDPQKDKDWDKDWDWDWQDDPNRGRDIDIDIGTRHMYIYHDPDPPPPPDDD

pLDDT: mean 80.69, std 19.17, range [35.66, 95.5]